Protein AF-A0A957ARC3-F1 (afdb_monomer_lite)

pLDDT: mean 86.6, std 13.41, range [46.44, 97.88]

Structure (mmCIF, N/CA/C/O backbone):
data_AF-A0A957ARC3-F1
#
_entry.id   AF-A0A957ARC3-F1
#
loop_
_atom_site.group_PDB
_atom_site.id
_atom_site.type_symbol
_atom_site.label_atom_id
_atom_site.label_alt_id
_atom_site.label_comp_id
_atom_site.label_asym_id
_atom_site.label_entity_id
_atom_site.label_seq_id
_atom_site.pdbx_PDB_ins_code
_atom_site.Cartn_x
_atom_site.Cartn_y
_atom_site.Cartn_z
_atom_site.occupancy
_atom_site.B_iso_or_equiv
_atom_site.auth_seq_id
_atom_site.auth_comp_id
_atom_site.auth_asym_id
_atom_site.auth_atom_id
_atom_site.pdbx_PDB_model_num
ATOM 1 N N . MET A 1 1 ? 28.492 45.124 -79.114 1.00 46.44 1 MET A N 1
ATOM 2 C CA . MET A 1 1 ? 27.908 43.835 -78.691 1.00 46.44 1 MET A CA 1
ATOM 3 C C . MET A 1 1 ? 28.850 43.297 -77.631 1.00 46.44 1 MET A C 1
ATOM 5 O O . MET A 1 1 ? 30.012 43.107 -77.953 1.00 46.44 1 MET A O 1
ATOM 9 N N . ALA A 1 2 ? 28.431 43.253 -76.366 1.00 53.69 2 ALA A N 1
ATOM 10 C CA . ALA A 1 2 ? 29.286 42.794 -75.272 1.00 53.69 2 ALA A CA 1
ATOM 11 C C . ALA A 1 2 ? 29.044 41.296 -75.067 1.00 53.69 2 ALA A C 1
ATOM 13 O O . ALA A 1 2 ? 27.912 40.903 -74.786 1.00 53.69 2 ALA A O 1
ATOM 14 N N . ASP A 1 3 ? 30.084 40.485 -75.254 1.00 54.34 3 ASP A N 1
ATOM 15 C CA . ASP A 1 3 ? 30.058 39.066 -74.914 1.00 54.34 3 ASP A CA 1
ATOM 16 C C . ASP A 1 3 ? 29.989 38.920 -73.394 1.00 54.34 3 ASP A C 1
ATOM 18 O O . ASP A 1 3 ? 30.849 39.416 -72.665 1.00 54.34 3 ASP A O 1
ATOM 22 N N . VAL A 1 4 ? 28.941 38.253 -72.916 1.00 58.84 4 VAL A N 1
ATOM 23 C CA . VAL A 1 4 ? 28.740 37.969 -71.494 1.00 58.84 4 VAL A CA 1
ATOM 24 C C . VAL A 1 4 ? 29.042 36.491 -71.271 1.00 58.84 4 VAL A C 1
ATOM 26 O O . VAL A 1 4 ? 28.163 35.636 -71.372 1.00 58.84 4 VAL A O 1
ATOM 29 N N . SER A 1 5 ? 30.308 36.163 -71.014 1.00 62.38 5 SER A N 1
ATOM 30 C CA . SER A 1 5 ? 30.726 34.801 -70.678 1.00 62.38 5 SER A CA 1
ATOM 31 C C . SER A 1 5 ? 30.484 34.521 -69.192 1.00 62.38 5 SER A C 1
ATOM 33 O O . SER A 1 5 ? 31.374 34.613 -68.351 1.00 62.38 5 SER A O 1
ATOM 35 N N . TRP A 1 6 ? 29.252 34.134 -68.855 1.00 65.44 6 TRP A N 1
ATOM 36 C CA . TRP A 1 6 ? 28.916 33.557 -67.548 1.00 65.44 6 TRP A CA 1
ATOM 37 C C . TRP A 1 6 ? 29.447 32.121 -67.442 1.00 65.44 6 TRP A C 1
ATOM 39 O O . TRP A 1 6 ? 28.686 31.157 -67.458 1.00 65.44 6 TRP A O 1
ATOM 49 N N . GLN A 1 7 ? 30.763 31.953 -67.363 1.00 63.47 7 GLN A N 1
ATOM 50 C CA . GLN A 1 7 ? 31.361 30.684 -66.956 1.00 63.47 7 GLN A CA 1
ATOM 51 C C . GLN A 1 7 ? 31.986 30.876 -65.581 1.00 63.47 7 GLN A C 1
ATOM 53 O O . GLN A 1 7 ? 33.124 31.328 -65.460 1.00 63.47 7 GLN A O 1
ATOM 58 N N . ASN A 1 8 ? 31.223 30.526 -64.539 1.00 63.03 8 ASN A N 1
ATOM 59 C CA . ASN A 1 8 ? 31.761 30.333 -63.194 1.00 63.03 8 ASN A CA 1
ATOM 60 C C . ASN A 1 8 ? 32.790 29.195 -63.257 1.00 63.03 8 ASN A C 1
ATOM 62 O O . ASN A 1 8 ? 32.448 28.021 -63.147 1.00 63.03 8 ASN A O 1
ATOM 66 N N . THR A 1 9 ? 34.050 29.567 -63.481 1.00 61.84 9 THR A N 1
ATOM 67 C CA . THR A 1 9 ? 35.227 28.679 -63.514 1.00 61.84 9 THR A CA 1
ATOM 68 C C . THR A 1 9 ? 35.856 28.565 -62.121 1.00 61.84 9 THR A C 1
ATO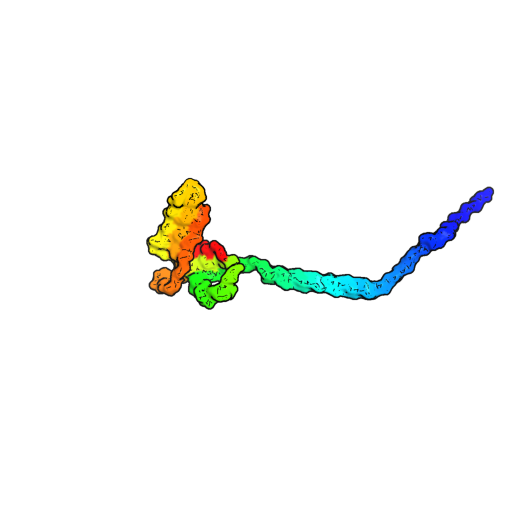M 70 O O . THR A 1 9 ? 37.027 28.231 -61.962 1.00 61.84 9 THR A O 1
ATOM 73 N N . ASP A 1 10 ? 35.075 28.838 -61.079 1.00 62.31 10 ASP A N 1
ATOM 74 C CA . ASP A 1 10 ? 35.501 28.650 -59.704 1.00 62.31 10 ASP A CA 1
ATOM 75 C C . ASP A 1 10 ? 35.462 27.156 -59.377 1.00 62.31 10 ASP A C 1
ATOM 77 O O . ASP A 1 10 ? 34.439 26.589 -58.992 1.00 62.31 10 ASP A O 1
ATOM 81 N N . GLY A 1 11 ? 36.616 26.498 -59.519 1.00 58.94 11 GLY A N 1
ATOM 82 C CA . GLY A 1 11 ? 36.824 25.104 -59.111 1.00 58.94 11 GLY A CA 1
ATOM 83 C C . GLY A 1 11 ? 36.590 24.852 -57.613 1.00 58.94 11 GLY A C 1
ATOM 84 O O . GLY A 1 11 ? 36.572 23.701 -57.185 1.00 58.94 11 GLY A O 1
ATOM 85 N N . SER A 1 12 ? 36.373 25.907 -56.821 1.00 59.81 12 SER A N 1
ATOM 86 C CA . SER A 1 12 ? 35.937 25.844 -55.422 1.00 59.81 12 SER A CA 1
ATOM 87 C C . SER A 1 12 ? 34.475 25.413 -55.262 1.00 59.81 12 SER A C 1
ATOM 89 O O . SER A 1 12 ? 34.101 24.949 -54.189 1.00 59.81 12 SER A O 1
ATOM 91 N N . LEU A 1 13 ? 33.660 25.499 -56.323 1.00 58.34 13 LEU A N 1
ATOM 92 C CA . LEU A 1 13 ? 32.290 24.975 -56.361 1.00 58.34 13 LEU A CA 1
ATOM 93 C C . LEU A 1 13 ? 32.227 23.496 -56.767 1.00 58.34 13 LEU A C 1
ATOM 95 O O . LEU A 1 13 ? 31.139 22.978 -57.031 1.00 58.34 13 LEU A O 1
ATOM 99 N N . ALA A 1 14 ? 33.368 22.801 -56.826 1.00 63.25 14 ALA A N 1
ATOM 100 C CA . ALA A 1 14 ? 33.392 21.353 -56.959 1.00 63.25 14 ALA A CA 1
ATOM 101 C C . ALA A 1 14 ? 32.666 20.741 -55.754 1.00 63.25 14 ALA A C 1
ATOM 103 O O . ALA A 1 14 ? 33.254 20.564 -54.689 1.00 63.25 14 ALA A O 1
ATOM 104 N N . LEU A 1 15 ? 31.371 20.456 -55.936 1.00 64.75 15 LEU A N 1
ATOM 105 C CA . LEU A 1 15 ? 30.519 19.743 -54.992 1.00 64.75 15 LEU A CA 1
ATOM 106 C C . LEU A 1 15 ? 31.308 18.554 -54.462 1.00 64.75 15 LEU A C 1
ATOM 108 O O . LEU A 1 15 ? 31.616 17.625 -55.216 1.00 64.75 15 LEU A O 1
ATOM 112 N N . GLU A 1 16 ? 31.686 18.634 -53.186 1.00 65.44 16 GLU A N 1
ATOM 113 C CA . GLU A 1 16 ? 32.511 17.627 -52.547 1.00 65.44 16 GLU A CA 1
ATOM 114 C C . GLU A 1 16 ? 31.848 16.272 -52.775 1.00 65.44 16 GLU A C 1
ATOM 116 O O . GLU A 1 16 ? 30.708 16.030 -52.366 1.00 65.44 16 GLU A O 1
ATOM 121 N N . LYS A 1 17 ? 32.528 15.414 -53.544 1.00 63.88 17 LYS A N 1
ATOM 122 C CA . LYS A 1 17 ? 31.985 14.124 -53.957 1.00 63.88 17 LYS A CA 1
ATOM 123 C C . LYS A 1 17 ? 31.566 13.387 -52.687 1.00 63.88 17 LYS A C 1
ATOM 125 O O . LYS A 1 17 ? 32.442 13.130 -51.856 1.00 63.88 17 LYS A O 1
ATOM 130 N N . PRO A 1 18 ? 30.282 13.020 -52.518 1.00 63.19 18 PRO A N 1
ATOM 131 C CA . PRO A 1 18 ? 29.803 12.483 -51.255 1.00 63.19 18 PRO A CA 1
ATOM 132 C C . PRO A 1 18 ? 30.626 11.245 -50.898 1.00 63.19 18 PRO A C 1
ATOM 134 O O . PRO A 1 18 ? 30.567 10.214 -51.581 1.00 63.19 18 PRO A O 1
ATOM 137 N N . ARG A 1 19 ? 31.447 11.347 -49.843 1.00 70.25 19 ARG A N 1
ATOM 138 C CA . ARG A 1 19 ? 32.196 10.200 -49.326 1.00 70.25 19 ARG A CA 1
ATOM 139 C C . ARG A 1 19 ? 31.169 9.227 -48.780 1.00 70.25 19 ARG A C 1
ATOM 141 O O . ARG A 1 19 ? 30.588 9.443 -47.722 1.00 70.25 19 ARG A O 1
ATOM 148 N N . ARG A 1 20 ? 30.943 8.137 -49.516 1.00 68.44 20 ARG A N 1
ATOM 149 C CA . ARG A 1 20 ? 30.090 7.021 -49.098 1.00 68.44 20 ARG A CA 1
ATOM 150 C C . ARG A 1 20 ? 30.735 6.318 -47.906 1.00 68.44 20 ARG A C 1
ATOM 152 O O . ARG A 1 20 ? 31.398 5.293 -48.058 1.00 68.44 20 ARG A O 1
ATOM 159 N N . ASN A 1 21 ? 30.566 6.895 -46.723 1.00 77.31 21 ASN A N 1
ATOM 160 C CA . ASN A 1 21 ? 31.221 6.440 -45.511 1.00 77.31 21 ASN A CA 1
ATOM 161 C C . ASN A 1 21 ? 30.375 5.350 -44.845 1.00 77.31 21 ASN A C 1
ATOM 163 O O . ASN A 1 21 ? 29.714 5.564 -43.832 1.00 77.31 21 ASN A O 1
ATOM 167 N N . ARG A 1 22 ? 30.370 4.163 -45.469 1.00 84.25 22 ARG A N 1
ATOM 168 C CA . ARG A 1 22 ? 29.606 2.986 -45.011 1.00 84.25 22 ARG A CA 1
ATOM 169 C C . ARG A 1 22 ? 29.913 2.625 -43.556 1.00 84.25 22 ARG A C 1
ATOM 171 O O . ARG A 1 22 ? 29.027 2.153 -42.859 1.00 84.25 22 ARG A O 1
ATOM 178 N N . LEU A 1 23 ? 31.137 2.903 -43.103 1.00 87.69 23 LEU A N 1
ATOM 179 C CA . LEU A 1 23 ? 31.549 2.747 -41.709 1.00 87.69 23 LEU A CA 1
ATOM 180 C C . LEU A 1 23 ? 30.774 3.678 -40.772 1.00 87.69 23 LEU A C 1
ATOM 182 O O . LEU A 1 23 ? 30.233 3.206 -39.783 1.00 87.69 23 LEU A O 1
ATOM 186 N N . MET A 1 24 ? 30.646 4.968 -41.101 1.00 83.44 24 MET A N 1
ATOM 187 C CA . MET A 1 24 ? 29.846 5.900 -40.294 1.00 83.44 24 MET A CA 1
ATOM 188 C C . MET A 1 24 ? 28.366 5.510 -40.266 1.00 83.44 24 MET A C 1
ATOM 190 O O . MET A 1 24 ? 27.735 5.608 -39.220 1.00 83.44 24 MET A O 1
ATOM 194 N N . PHE A 1 25 ? 27.826 5.019 -41.386 1.00 89.25 25 PHE A N 1
ATOM 195 C CA . PHE A 1 25 ? 26.450 4.519 -41.438 1.00 89.25 25 PHE A CA 1
ATOM 196 C C . PHE A 1 25 ? 26.256 3.273 -40.559 1.00 89.25 25 PHE A C 1
ATOM 198 O O . PHE A 1 25 ? 25.297 3.200 -39.797 1.00 89.25 25 PHE A O 1
ATOM 205 N N . ALA A 1 26 ? 27.190 2.318 -40.617 1.00 93.38 26 ALA A N 1
ATOM 206 C CA . ALA A 1 26 ? 27.150 1.116 -39.789 1.00 93.38 26 ALA A CA 1
ATOM 207 C C . ALA A 1 26 ? 27.287 1.444 -38.294 1.00 93.38 26 ALA A C 1
ATOM 209 O O . ALA A 1 26 ? 26.513 0.939 -37.485 1.00 93.38 26 ALA A O 1
ATOM 210 N N . VAL A 1 27 ? 28.218 2.331 -37.930 1.00 95.62 27 VAL A N 1
ATOM 211 C CA . VAL A 1 27 ? 28.404 2.787 -36.544 1.00 95.62 27 VAL A CA 1
ATOM 212 C C . VAL A 1 27 ? 27.156 3.508 -36.041 1.00 95.62 27 VAL A C 1
ATOM 214 O O . VAL A 1 27 ? 26.670 3.184 -34.962 1.00 95.62 27 VAL A O 1
ATOM 217 N N . GLY A 1 28 ? 26.588 4.422 -36.834 1.00 94.81 28 GLY A N 1
ATOM 218 C CA . GLY A 1 28 ? 25.346 5.112 -36.485 1.00 94.81 28 GLY A CA 1
ATOM 219 C C . GLY A 1 28 ? 24.180 4.145 -36.269 1.00 94.81 28 GLY A C 1
ATOM 220 O O . GLY A 1 28 ? 23.468 4.260 -35.275 1.00 94.81 28 GLY A O 1
ATOM 221 N N . GLY A 1 29 ? 24.032 3.145 -37.143 1.00 95.62 29 GLY A N 1
ATOM 222 C CA . GLY A 1 29 ? 23.021 2.096 -36.998 1.00 95.62 29 GLY A CA 1
ATOM 223 C C . GLY A 1 29 ? 23.199 1.266 -35.726 1.00 95.62 29 GLY A C 1
ATOM 224 O O . GLY A 1 29 ? 22.232 1.056 -34.999 1.00 95.62 29 GLY A O 1
ATOM 225 N N . ILE A 1 30 ? 24.430 0.848 -35.412 1.00 97.50 30 ILE A N 1
ATOM 226 C CA . ILE A 1 30 ? 24.732 0.091 -34.187 1.00 97.50 30 ILE A CA 1
ATOM 227 C C . ILE A 1 30 ? 24.415 0.927 -32.946 1.00 97.50 30 ILE A C 1
ATOM 229 O O . ILE A 1 30 ? 23.768 0.427 -32.028 1.00 97.50 30 ILE A O 1
ATOM 233 N N . VAL A 1 31 ? 24.826 2.197 -32.920 1.00 97.62 31 VAL A N 1
ATOM 234 C CA . VAL A 1 31 ? 24.551 3.109 -31.798 1.00 97.62 31 VAL A CA 1
ATOM 235 C C . VAL A 1 31 ? 23.049 3.296 -31.609 1.00 97.62 31 VAL A C 1
ATOM 237 O O . VAL A 1 31 ? 22.564 3.195 -30.485 1.00 97.62 31 VAL A O 1
ATOM 240 N N . LEU A 1 32 ? 22.302 3.501 -32.695 1.00 97.38 32 LEU A N 1
ATOM 241 C CA . LEU A 1 32 ? 20.856 3.701 -32.638 1.00 97.38 32 LEU A CA 1
ATOM 242 C C . LEU A 1 32 ? 20.135 2.437 -32.150 1.00 97.38 32 LEU A C 1
ATOM 244 O O . LEU A 1 32 ? 19.310 2.522 -31.245 1.00 97.38 32 LEU A O 1
ATOM 248 N N . ILE A 1 33 ? 20.496 1.257 -32.667 1.00 97.88 33 ILE A N 1
ATOM 249 C CA . ILE A 1 33 ? 19.953 -0.028 -32.192 1.00 97.88 33 ILE A CA 1
ATOM 250 C C . ILE A 1 33 ? 20.280 -0.236 -30.709 1.00 97.88 33 ILE A C 1
ATOM 252 O O . ILE A 1 33 ? 19.405 -0.611 -29.933 1.00 97.88 33 ILE A O 1
ATOM 256 N N . SER A 1 34 ? 21.516 0.052 -30.297 1.00 97.75 34 SER A N 1
ATOM 257 C CA . SER A 1 34 ? 21.952 -0.091 -28.903 1.00 97.75 34 SER A CA 1
ATOM 258 C C . SER A 1 34 ? 21.178 0.845 -27.974 1.00 97.75 34 SER A C 1
ATOM 260 O O . SER A 1 34 ? 20.744 0.423 -26.906 1.00 97.75 34 SER A O 1
ATOM 262 N N . ALA A 1 35 ? 20.944 2.089 -28.397 1.00 97.56 35 ALA A N 1
ATOM 263 C CA . ALA A 1 35 ? 20.144 3.056 -27.654 1.00 97.56 35 ALA A CA 1
ATOM 264 C C . ALA A 1 35 ? 18.687 2.592 -27.499 1.00 97.56 35 ALA A C 1
ATOM 266 O O . ALA A 1 35 ? 18.127 2.698 -26.410 1.00 97.56 35 ALA A O 1
ATOM 267 N N . VAL A 1 36 ? 18.089 2.023 -28.551 1.00 96.88 36 VAL A N 1
ATOM 268 C CA . VAL A 1 36 ? 16.731 1.459 -28.487 1.00 96.88 36 VAL A CA 1
ATOM 269 C C . VAL A 1 36 ? 16.675 0.268 -27.529 1.00 96.88 36 VAL A C 1
ATOM 271 O O . VAL A 1 36 ? 15.793 0.226 -26.678 1.00 96.88 36 VAL A O 1
ATOM 274 N N . ILE A 1 37 ? 17.625 -0.671 -27.607 1.00 96.19 37 ILE A N 1
ATOM 275 C CA . ILE A 1 37 ? 17.695 -1.820 -26.686 1.00 96.19 37 ILE A CA 1
ATOM 276 C C . ILE A 1 37 ? 17.836 -1.341 -25.238 1.00 96.19 37 ILE A C 1
ATOM 278 O O . ILE A 1 37 ? 17.116 -1.808 -24.356 1.00 96.19 37 ILE A O 1
ATOM 282 N N . PHE A 1 38 ? 18.731 -0.381 -25.000 1.00 95.00 38 PHE A N 1
ATOM 283 C CA . PHE A 1 38 ? 18.912 0.224 -23.687 1.00 95.00 38 PHE A CA 1
ATOM 284 C C . PHE A 1 38 ? 17.611 0.850 -23.175 1.00 95.00 38 PHE A C 1
ATOM 286 O O . PHE A 1 38 ? 17.228 0.616 -22.028 1.00 95.00 38 PHE A O 1
ATOM 293 N N . LEU A 1 39 ? 16.902 1.598 -24.022 1.00 93.69 39 LEU A N 1
ATOM 294 C CA . LEU A 1 39 ? 15.636 2.221 -23.654 1.00 93.69 39 LEU A CA 1
ATOM 295 C C . LEU A 1 39 ? 14.563 1.178 -23.320 1.00 93.69 39 LEU A C 1
ATOM 297 O O . LEU A 1 39 ? 13.857 1.350 -22.337 1.00 93.69 39 LEU A O 1
ATOM 301 N N . VAL A 1 40 ? 14.461 0.086 -24.083 1.00 91.44 40 VAL A N 1
ATOM 302 C CA . VAL A 1 40 ? 13.490 -0.993 -23.829 1.00 91.44 40 VAL A CA 1
ATOM 303 C C . VAL A 1 40 ? 13.730 -1.647 -22.469 1.00 91.44 40 VAL A C 1
ATOM 305 O O . VAL A 1 40 ? 12.787 -1.801 -21.697 1.00 91.44 40 VAL A O 1
ATOM 308 N N . ILE A 1 41 ? 14.984 -1.983 -22.147 1.00 89.06 41 ILE A N 1
ATOM 309 C CA . ILE A 1 41 ? 15.335 -2.580 -20.848 1.00 89.06 41 ILE A CA 1
ATOM 310 C C . ILE A 1 41 ? 14.990 -1.617 -19.703 1.00 89.06 41 ILE A C 1
ATOM 312 O O . ILE A 1 41 ? 14.436 -2.041 -18.692 1.00 89.06 41 ILE A O 1
ATOM 316 N N . ASN A 1 42 ? 15.258 -0.319 -19.876 1.00 86.06 42 ASN A N 1
ATOM 317 C CA . ASN A 1 42 ? 14.920 0.698 -18.877 1.00 86.06 42 ASN A CA 1
ATOM 318 C C . ASN A 1 42 ? 13.414 0.995 -18.797 1.00 86.06 42 ASN A C 1
ATOM 320 O O . ASN A 1 42 ? 12.930 1.376 -17.741 1.00 86.06 42 ASN A O 1
ATOM 324 N N . ALA A 1 43 ? 12.653 0.824 -19.878 1.00 81.62 43 ALA A N 1
ATOM 325 C CA . ALA A 1 43 ? 11.212 1.063 -19.875 1.00 81.62 43 ALA A CA 1
ATOM 326 C C . ALA A 1 43 ? 10.438 -0.044 -19.138 1.00 81.62 43 ALA A C 1
ATOM 328 O O . ALA A 1 43 ? 9.393 0.222 -18.548 1.00 81.62 43 ALA A O 1
ATOM 329 N N . MET A 1 44 ? 10.951 -1.280 -19.130 1.00 74.88 44 MET A N 1
ATOM 330 C CA . MET A 1 44 ? 10.309 -2.412 -18.449 1.00 74.88 44 MET A CA 1
ATOM 331 C C . MET A 1 44 ? 10.282 -2.285 -16.915 1.00 74.88 44 MET A C 1
ATOM 333 O O . MET A 1 44 ? 9.496 -2.976 -16.271 1.00 74.88 44 MET A O 1
ATOM 337 N N . SER A 1 45 ? 11.101 -1.417 -16.311 1.00 62.34 45 SER A N 1
ATOM 338 C CA . SER A 1 45 ? 11.100 -1.183 -14.859 1.00 62.34 45 SER A CA 1
ATOM 339 C C . SER A 1 45 ? 10.064 -0.146 -14.394 1.00 62.34 45 SER A C 1
ATOM 341 O O . SER A 1 45 ? 9.980 0.133 -13.198 1.00 62.34 45 SER A O 1
ATOM 343 N N . GLY A 1 46 ? 9.254 0.411 -15.303 1.00 58.66 46 GLY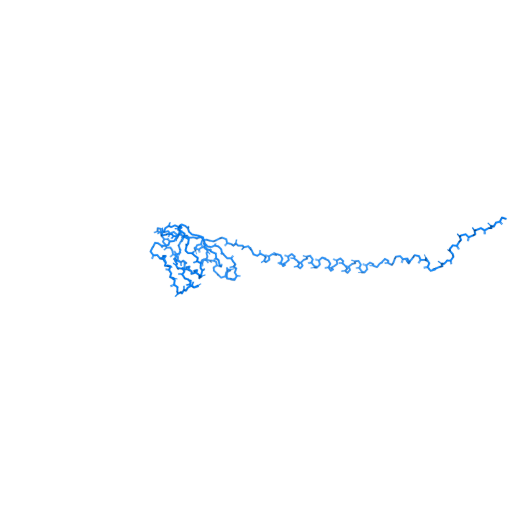 A N 1
ATOM 344 C CA . GLY A 1 46 ? 8.254 1.434 -14.992 1.00 58.66 46 GLY A CA 1
ATOM 345 C C . GLY A 1 46 ? 7.049 0.919 -14.190 1.00 58.66 46 GLY A C 1
ATOM 346 O O . GLY A 1 46 ? 6.184 0.242 -14.735 1.00 58.66 46 GLY A O 1
ATOM 347 N N . ASN A 1 47 ? 7.013 1.277 -12.903 1.00 57.03 47 ASN A N 1
ATOM 348 C CA . ASN A 1 47 ? 5.875 1.452 -11.980 1.00 57.03 47 ASN A CA 1
ATOM 349 C C . ASN A 1 47 ? 4.547 0.717 -12.276 1.00 57.03 47 ASN A C 1
ATOM 351 O O . ASN A 1 47 ? 3.483 1.335 -12.350 1.00 57.03 47 ASN A O 1
ATOM 355 N N . THR A 1 48 ? 4.565 -0.610 -12.406 1.00 61.22 48 THR A N 1
ATOM 356 C CA . THR A 1 48 ? 3.318 -1.385 -12.365 1.00 61.22 48 THR A CA 1
ATOM 357 C C . THR A 1 48 ? 2.802 -1.397 -10.925 1.00 61.22 48 THR A C 1
ATOM 359 O O . THR A 1 48 ? 3.310 -2.180 -10.119 1.00 61.22 48 THR A O 1
ATOM 362 N N . GLN A 1 49 ? 1.818 -0.552 -10.599 1.00 66.69 49 GLN A N 1
ATOM 363 C CA . GLN A 1 49 ? 1.070 -0.672 -9.343 1.00 66.69 49 GLN A CA 1
ATOM 364 C C . GLN A 1 49 ? 0.391 -2.040 -9.324 1.00 66.69 49 GLN A C 1
ATOM 366 O O . GLN A 1 49 ? -0.464 -2.335 -10.164 1.00 66.69 49 GLN A O 1
ATOM 371 N N . LEU A 1 50 ? 0.837 -2.904 -8.418 1.00 80.69 50 LEU A N 1
ATOM 372 C CA . LEU A 1 50 ? 0.381 -4.284 -8.358 1.00 80.69 50 LEU A CA 1
ATOM 373 C C . LEU A 1 50 ? -0.709 -4.406 -7.297 1.00 80.69 50 LEU A C 1
ATOM 375 O O . LEU A 1 50 ? -0.472 -4.119 -6.127 1.00 80.69 50 LEU A O 1
ATOM 379 N N . TYR A 1 51 ? -1.891 -4.839 -7.728 1.00 90.06 51 TYR A N 1
ATOM 380 C CA . TYR A 1 51 ? -3.020 -5.118 -6.850 1.00 90.06 51 TYR A CA 1
ATOM 381 C C . TYR A 1 51 ? -2.876 -6.526 -6.278 1.00 90.06 51 TYR A C 1
ATOM 383 O O . TYR A 1 51 ? -2.656 -7.473 -7.039 1.00 90.06 51 TYR A O 1
ATOM 391 N N . LYS A 1 52 ? -2.968 -6.648 -4.956 1.00 92.81 52 LYS A N 1
ATOM 392 C CA . LYS A 1 52 ? -2.829 -7.902 -4.213 1.00 92.81 52 LYS A CA 1
ATOM 393 C C . LYS A 1 52 ? -3.840 -7.975 -3.083 1.00 92.81 52 LYS A C 1
ATOM 395 O O . LYS A 1 52 ? -4.222 -6.944 -2.538 1.00 92.81 52 LYS A O 1
ATOM 400 N N . THR A 1 53 ? -4.238 -9.178 -2.697 1.00 94.94 53 THR A N 1
ATOM 401 C CA . THR A 1 53 ? -4.906 -9.372 -1.404 1.00 94.94 53 THR A CA 1
ATOM 402 C C . THR A 1 53 ? -3.890 -9.522 -0.272 1.00 94.94 53 THR A C 1
ATOM 404 O O . THR A 1 53 ? -2.683 -9.638 -0.509 1.00 94.94 53 THR A O 1
ATOM 407 N N . VAL A 1 54 ? -4.362 -9.511 0.976 1.00 94.56 54 VAL A N 1
ATOM 408 C CA . VAL A 1 54 ? -3.503 -9.695 2.158 1.00 94.56 54 VAL A CA 1
ATOM 409 C C . VAL A 1 54 ? -2.762 -11.037 2.105 1.00 94.56 54 VAL A C 1
ATOM 411 O O . VAL A 1 54 ? -1.556 -11.092 2.353 1.00 94.56 54 VAL A O 1
ATOM 414 N N . ASP A 1 55 ? -3.444 -12.111 1.714 1.00 93.75 55 ASP A N 1
ATOM 415 C CA . ASP A 1 55 ? -2.842 -13.443 1.641 1.00 93.75 55 ASP A CA 1
ATOM 416 C C . ASP A 1 55 ? -1.808 -13.548 0.512 1.00 93.75 55 ASP A C 1
ATOM 418 O O . ASP A 1 55 ? -0.719 -14.095 0.713 1.00 93.75 55 ASP A O 1
ATOM 422 N N . GLU A 1 56 ? -2.087 -12.959 -0.655 1.00 92.44 56 GLU A N 1
ATOM 423 C CA . GLU A 1 56 ? -1.128 -12.914 -1.763 1.00 92.44 56 GLU A CA 1
ATOM 424 C C . GLU A 1 56 ? 0.112 -12.082 -1.418 1.00 92.44 56 GLU A C 1
ATOM 426 O O . GLU A 1 56 ? 1.233 -12.467 -1.762 1.00 92.44 56 GLU A O 1
ATOM 431 N N . TYR A 1 57 ? -0.067 -10.967 -0.702 1.00 92.62 57 TYR A N 1
ATOM 432 C CA . TYR A 1 57 ? 1.040 -10.158 -0.197 1.00 92.62 57 TYR A CA 1
ATOM 433 C C . TYR A 1 57 ? 1.985 -11.002 0.667 1.00 92.62 57 TYR A C 1
ATOM 435 O O . TYR A 1 57 ? 3.198 -10.999 0.448 1.00 92.62 57 TYR A O 1
ATOM 443 N N . TYR A 1 58 ? 1.442 -11.788 1.600 1.00 92.56 58 TYR A N 1
ATOM 444 C CA . TYR A 1 58 ? 2.249 -12.663 2.449 1.00 92.56 58 TYR A CA 1
ATOM 445 C C . TYR A 1 58 ? 2.849 -13.861 1.705 1.00 92.56 58 TYR A C 1
ATOM 447 O O . TYR A 1 58 ? 3.934 -14.317 2.075 1.00 92.56 58 TYR A O 1
ATOM 455 N N . ALA A 1 59 ? 2.182 -14.371 0.669 1.00 92.25 59 ALA A N 1
ATOM 456 C CA . ALA A 1 59 ? 2.704 -15.449 -0.166 1.00 92.25 59 ALA A CA 1
ATOM 457 C C . ALA A 1 59 ? 3.888 -14.993 -1.040 1.00 92.25 59 ALA A C 1
ATOM 459 O O . ALA A 1 59 ? 4.815 -15.766 -1.289 1.00 92.25 59 ALA A O 1
ATOM 460 N N . GLU A 1 60 ? 3.884 -13.735 -1.489 1.00 89.19 60 GLU A N 1
ATOM 461 C CA . GLU A 1 60 ? 4.858 -13.192 -2.442 1.00 89.19 60 GLU A CA 1
ATOM 462 C C . GLU A 1 60 ? 5.837 -12.171 -1.837 1.00 89.19 60 GLU A C 1
ATOM 464 O O . GLU A 1 60 ? 6.673 -11.632 -2.565 1.00 89.19 60 GLU A O 1
ATOM 469 N N . GLN A 1 61 ? 5.799 -11.927 -0.523 1.00 82.88 61 GLN A N 1
ATOM 470 C CA . GLN A 1 61 ? 6.504 -10.834 0.169 1.00 82.88 61 GLN A CA 1
ATOM 471 C C . GLN A 1 61 ? 7.973 -10.641 -0.266 1.00 82.88 61 GLN A C 1
ATOM 473 O O . GLN A 1 61 ? 8.425 -9.515 -0.470 1.00 82.88 61 GLN A O 1
ATOM 478 N N . GLY A 1 62 ? 8.716 -11.733 -0.488 1.00 82.56 62 GLY A N 1
ATOM 479 C CA . GLY A 1 62 ? 10.120 -11.685 -0.922 1.00 82.56 62 GLY A CA 1
ATOM 480 C C . GLY A 1 62 ? 10.359 -11.099 -2.324 1.00 82.56 62 GLY A C 1
ATOM 481 O O . GLY A 1 62 ? 11.454 -10.621 -2.601 1.00 82.56 62 GLY A O 1
ATOM 482 N N . ARG A 1 63 ? 9.357 -11.113 -3.211 1.00 81.19 63 ARG A N 1
ATOM 483 C CA . ARG A 1 63 ? 9.416 -10.524 -4.565 1.00 81.19 63 ARG A CA 1
ATOM 484 C C . ARG A 1 63 ? 8.831 -9.116 -4.638 1.00 81.19 63 ARG A C 1
ATOM 486 O O . ARG A 1 63 ? 9.041 -8.430 -5.637 1.00 81.19 63 ARG A O 1
ATOM 493 N N . LEU A 1 64 ? 8.064 -8.727 -3.623 1.00 80.50 64 LEU A N 1
ATOM 494 C CA . LEU A 1 64 ? 7.291 -7.489 -3.601 1.00 80.50 64 LEU A CA 1
ATOM 495 C C . LEU A 1 64 ? 8.031 -6.335 -2.906 1.00 80.50 64 LEU A C 1
ATOM 497 O O . LEU A 1 64 ? 7.667 -5.180 -3.094 1.00 80.50 64 LEU A O 1
ATOM 501 N N . ALA A 1 65 ? 9.098 -6.619 -2.154 1.00 79.88 65 ALA A N 1
ATOM 502 C CA . ALA A 1 65 ? 9.888 -5.593 -1.476 1.00 79.88 65 ALA A CA 1
ATOM 503 C C . ALA A 1 65 ? 10.429 -4.518 -2.443 1.00 79.88 65 ALA A C 1
ATOM 505 O O . ALA A 1 65 ? 11.031 -4.833 -3.472 1.00 79.88 65 ALA A O 1
ATOM 506 N N . GLY A 1 66 ? 10.242 -3.243 -2.082 1.00 79.44 66 GLY A N 1
ATOM 507 C CA . GLY A 1 66 ? 10.712 -2.089 -2.858 1.00 79.44 66 GLY A CA 1
ATOM 508 C C . GLY A 1 66 ? 9.868 -1.758 -4.093 1.00 79.44 66 GLY A C 1
ATOM 509 O O . GLY A 1 66 ? 10.331 -1.012 -4.955 1.00 79.44 66 GLY A O 1
ATOM 510 N N . ARG A 1 67 ? 8.661 -2.326 -4.205 1.00 81.38 67 ARG A N 1
ATOM 511 C CA . ARG A 1 67 ? 7.681 -2.005 -5.247 1.00 81.38 67 ARG A CA 1
ATOM 512 C C . ARG A 1 67 ? 6.484 -1.292 -4.634 1.00 81.38 67 ARG A C 1
ATOM 514 O O . ARG A 1 67 ? 6.089 -1.629 -3.528 1.00 81.38 67 ARG A O 1
ATOM 521 N N . ASP A 1 68 ? 5.911 -0.380 -5.407 1.00 85.19 68 ASP A N 1
ATOM 522 C CA . ASP A 1 68 ? 4.661 0.314 -5.097 1.00 85.19 68 ASP A CA 1
ATOM 523 C C . ASP A 1 68 ? 3.493 -0.683 -5.226 1.00 85.19 68 ASP A C 1
ATOM 525 O O . ASP A 1 68 ? 3.267 -1.258 -6.304 1.00 85.19 68 ASP A O 1
ATOM 529 N N . LEU A 1 69 ? 2.799 -0.962 -4.122 1.00 89.00 69 LEU A N 1
ATOM 530 C CA . LEU A 1 69 ? 1.790 -2.020 -4.034 1.00 89.00 69 LEU A CA 1
ATOM 531 C C . LEU A 1 69 ? 0.439 -1.451 -3.633 1.00 89.00 69 LEU A C 1
ATOM 533 O O . LEU A 1 69 ? 0.341 -0.477 -2.896 1.00 89.00 69 LEU A O 1
ATOM 537 N N . ARG A 1 70 ? -0.624 -2.105 -4.100 1.00 92.75 70 ARG A N 1
ATOM 538 C CA . ARG A 1 70 ? -1.991 -1.849 -3.658 1.00 92.75 70 ARG A CA 1
ATOM 539 C C . ARG A 1 70 ? -2.550 -3.114 -3.039 1.00 92.75 70 ARG A C 1
ATOM 541 O O . ARG A 1 70 ? -2.761 -4.096 -3.746 1.00 92.75 70 ARG A O 1
ATOM 548 N N . VAL A 1 71 ? -2.778 -3.105 -1.732 1.00 95.19 71 VAL A N 1
ATOM 549 C CA . VAL A 1 71 ? -3.280 -4.266 -0.997 1.00 95.19 71 VAL A CA 1
ATOM 550 C C . VAL A 1 71 ? -4.744 -4.058 -0.636 1.00 95.19 71 VAL A C 1
ATOM 552 O O . VAL A 1 71 ? -5.095 -3.097 0.047 1.00 95.19 71 VAL A O 1
ATOM 555 N N . SER A 1 72 ? -5.611 -4.948 -1.110 1.00 95.56 72 SER A N 1
ATOM 556 C CA . SER A 1 72 ? -7.024 -4.975 -0.743 1.00 95.56 72 SER A CA 1
ATOM 557 C C . SER A 1 72 ? -7.263 -5.907 0.438 1.00 95.56 72 SER A C 1
ATOM 559 O O . SER A 1 72 ? -6.720 -7.012 0.475 1.00 95.56 72 SER A O 1
ATOM 561 N N . GLY A 1 73 ? -8.141 -5.501 1.349 1.00 96.44 73 GLY A N 1
ATOM 562 C CA . GLY A 1 73 ? -8.605 -6.349 2.440 1.00 96.44 73 GLY A CA 1
ATOM 563 C C . GLY A 1 73 ? -9.803 -5.745 3.161 1.00 96.44 73 GLY A C 1
ATOM 564 O O . GLY A 1 73 ? -10.179 -4.594 2.939 1.00 96.44 73 GLY A O 1
ATOM 565 N N . TRP A 1 74 ? -10.418 -6.534 4.024 1.00 97.31 74 TRP A N 1
ATOM 566 C CA . TRP A 1 74 ? -11.493 -6.104 4.902 1.00 97.31 74 TRP A CA 1
ATOM 567 C C . TRP A 1 74 ? -10.924 -5.545 6.196 1.00 97.31 74 TRP A C 1
ATOM 569 O O . TRP A 1 74 ? -10.098 -6.190 6.837 1.00 97.31 74 TRP A O 1
ATOM 579 N N . VAL A 1 75 ? -11.387 -4.363 6.593 1.00 97.44 75 VAL A N 1
ATOM 580 C CA . VAL A 1 75 ? -10.980 -3.720 7.844 1.00 97.44 75 VAL A CA 1
ATOM 581 C C . VAL A 1 75 ? -11.510 -4.520 9.026 1.00 97.44 75 VAL A C 1
ATOM 583 O O . VAL A 1 75 ? -12.714 -4.763 9.141 1.00 97.44 75 VAL A O 1
ATOM 586 N N . VAL A 1 76 ? -10.615 -4.907 9.928 1.00 97.06 76 VAL A N 1
ATOM 587 C CA . VAL A 1 76 ? -10.976 -5.639 11.141 1.00 97.06 76 VAL A CA 1
ATOM 588 C C . VAL A 1 76 ? -11.717 -4.702 12.090 1.00 97.06 76 VAL A C 1
ATOM 590 O O . VAL A 1 76 ? -11.255 -3.597 12.395 1.00 97.06 76 VAL A O 1
ATOM 593 N N . ASP A 1 77 ? -12.881 -5.145 12.560 1.00 95.69 77 ASP A N 1
ATOM 594 C CA . ASP A 1 77 ? -13.711 -4.345 13.455 1.00 95.69 77 ASP A CA 1
ATOM 595 C C . ASP A 1 77 ? -12.978 -4.007 14.764 1.00 95.69 77 ASP A C 1
ATOM 597 O O . ASP A 1 77 ? -12.226 -4.815 15.307 1.00 95.69 77 ASP A O 1
ATOM 601 N N . GLY A 1 78 ? -13.158 -2.778 15.250 1.00 95.19 78 GLY A N 1
ATOM 602 C CA . GLY A 1 78 ? -12.492 -2.277 16.457 1.00 95.19 78 GLY A CA 1
ATOM 603 C C . GLY A 1 78 ? -10.995 -1.941 16.330 1.00 95.19 78 GLY A C 1
ATOM 604 O O . GLY A 1 78 ? -10.422 -1.463 17.306 1.00 95.19 78 GLY A O 1
ATOM 605 N N . THR A 1 79 ? -10.358 -2.133 15.167 1.00 96.69 79 THR A N 1
ATOM 606 C CA . THR A 1 79 ? -8.916 -1.833 14.982 1.00 96.69 79 THR A CA 1
ATOM 607 C C . THR A 1 79 ? -8.623 -0.416 14.493 1.00 96.69 79 THR A C 1
ATOM 609 O O . THR A 1 79 ? -7.480 0.025 14.556 1.00 96.69 79 THR A O 1
ATOM 612 N N . VAL A 1 80 ? -9.640 0.316 14.025 1.00 97.12 80 VAL A N 1
ATOM 613 C CA . VAL A 1 80 ? -9.471 1.664 13.466 1.00 97.12 80 VAL A CA 1
ATOM 614 C C . VAL A 1 80 ? -9.183 2.677 14.572 1.00 97.12 80 VAL A C 1
ATOM 616 O O . VAL A 1 80 ? -10.089 3.113 15.285 1.00 97.12 80 VAL A O 1
ATOM 619 N N . VAL A 1 81 ? -7.931 3.110 14.663 1.00 96.81 81 VAL A N 1
ATOM 620 C CA 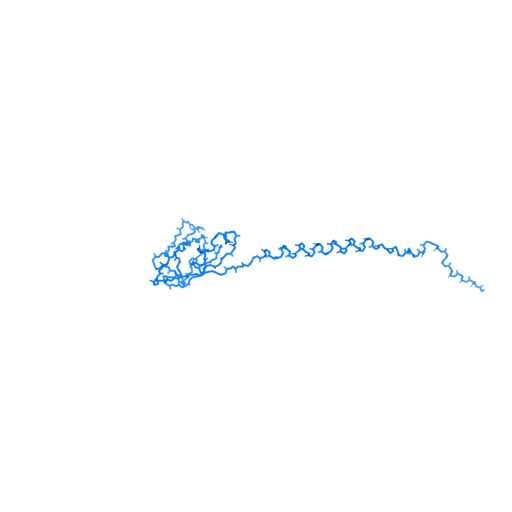. VAL A 1 81 ? -7.448 4.105 15.621 1.00 96.81 81 VAL A CA 1
ATOM 621 C C . VAL A 1 81 ? -6.961 5.334 14.865 1.00 96.81 81 VAL A C 1
ATOM 623 O O . VAL A 1 81 ? -6.042 5.260 14.058 1.00 96.81 81 VAL A O 1
ATOM 626 N N . TYR A 1 82 ? -7.571 6.486 15.141 1.00 96.75 82 TYR A N 1
ATOM 627 C CA . TYR A 1 82 ? -7.118 7.776 14.623 1.00 96.75 82 TYR A CA 1
ATOM 628 C C . TYR A 1 82 ? -6.646 8.650 15.780 1.00 96.75 82 TYR A C 1
ATOM 630 O O . TYR A 1 82 ? -7.439 9.021 16.647 1.00 96.75 82 TYR A O 1
ATOM 638 N N . THR A 1 83 ? -5.356 8.973 15.788 1.00 96.56 83 THR A N 1
ATOM 639 C CA . THR A 1 83 ? -4.712 9.767 16.834 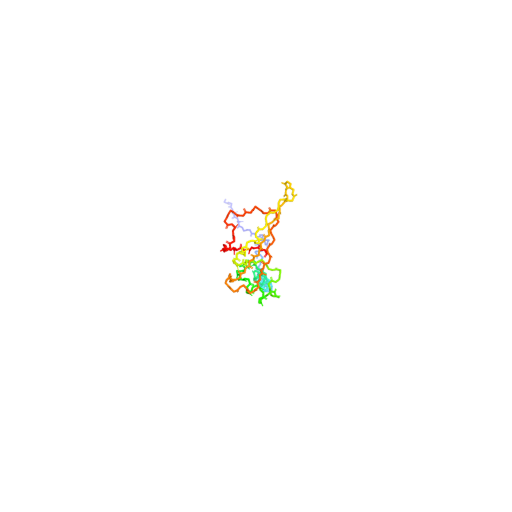1.00 96.56 83 THR A CA 1
ATOM 640 C C . THR A 1 83 ? -4.182 11.066 16.243 1.00 96.56 83 THR A C 1
ATOM 642 O O . THR A 1 83 ? -3.320 11.052 15.366 1.00 96.56 83 THR A O 1
ATOM 645 N N . GLN A 1 84 ? -4.663 12.199 16.755 1.00 95.69 84 GLN A N 1
ATOM 646 C CA . GLN A 1 84 ? -4.041 13.497 16.506 1.00 95.69 84 GLN A CA 1
ATOM 647 C C . GLN A 1 84 ? -2.859 13.657 17.469 1.00 95.69 84 GLN A C 1
ATOM 649 O O . GLN A 1 84 ? -3.059 13.657 18.684 1.00 95.69 84 GLN A O 1
ATOM 654 N N . ILE A 1 85 ? -1.640 13.768 16.940 1.00 94.75 85 ILE A N 1
ATOM 655 C CA . ILE A 1 85 ? -0.419 13.885 17.752 1.00 94.75 85 ILE A CA 1
ATOM 656 C C . ILE A 1 85 ? -0.170 15.357 18.104 1.00 94.75 85 ILE A C 1
ATOM 658 O O . ILE A 1 85 ? 0.067 15.685 19.264 1.00 94.75 85 ILE A O 1
ATOM 662 N N . ASP A 1 86 ? -0.268 16.250 17.116 1.00 94.25 86 ASP A N 1
ATOM 663 C CA . ASP A 1 86 ? -0.160 17.702 17.296 1.00 94.25 86 ASP A CA 1
ATOM 664 C C . ASP A 1 86 ? -0.968 18.465 16.223 1.00 94.25 86 ASP A C 1
ATOM 666 O O . ASP A 1 86 ? -1.841 17.894 15.575 1.00 94.25 86 ASP A O 1
ATOM 670 N N . ALA A 1 87 ? -0.738 19.771 16.047 1.00 92.56 87 ALA A N 1
ATOM 671 C CA . ALA A 1 87 ? -1.472 20.596 15.080 1.00 92.56 87 ALA A CA 1
ATOM 672 C C . ALA A 1 87 ? -1.232 20.218 13.602 1.00 92.56 87 ALA A C 1
ATOM 674 O O . ALA A 1 87 ? -2.040 20.573 12.746 1.00 92.56 87 ALA A O 1
ATOM 675 N N . HIS A 1 88 ? -0.134 19.526 13.301 1.00 92.50 88 HIS A N 1
ATOM 676 C CA . HIS A 1 88 ? 0.302 19.177 11.949 1.00 92.50 88 HIS A CA 1
ATOM 677 C C . HIS A 1 88 ? 0.508 17.674 11.743 1.00 92.50 88 HIS A C 1
ATOM 679 O O . HIS A 1 88 ? 0.612 17.249 10.596 1.00 92.50 88 HIS A O 1
ATOM 685 N N . ASN A 1 89 ? 0.553 16.885 12.821 1.00 95.81 89 ASN A N 1
ATOM 686 C CA . ASN A 1 89 ? 0.802 15.454 12.763 1.00 95.81 89 ASN A CA 1
ATOM 687 C C . ASN A 1 89 ? -0.401 14.620 13.223 1.00 95.81 89 ASN A C 1
ATOM 689 O 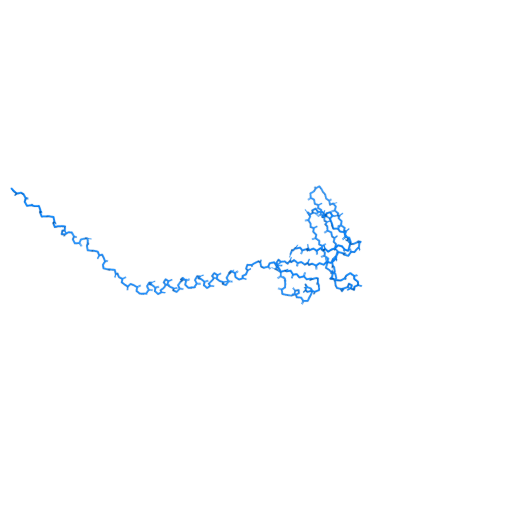O . ASN A 1 89 ? -0.965 14.839 14.302 1.00 95.81 89 ASN A O 1
ATOM 693 N N . SER A 1 90 ? -0.741 13.608 12.429 1.00 96.94 90 SER A N 1
ATOM 694 C CA . SER A 1 90 ? -1.771 12.612 12.728 1.00 96.94 90 SER A CA 1
ATOM 695 C C . SER A 1 90 ? -1.284 11.201 12.397 1.00 96.94 90 SER A C 1
ATOM 697 O O . SER A 1 90 ? -0.364 11.000 11.602 1.00 96.94 90 SER A O 1
ATOM 699 N N . ARG A 1 91 ? -1.889 10.202 13.037 1.00 97.06 91 ARG A N 1
ATOM 700 C CA . ARG A 1 91 ? -1.605 8.787 12.799 1.00 97.06 91 ARG A CA 1
ATOM 701 C C . ARG A 1 91 ? -2.911 8.009 12.739 1.00 97.06 91 ARG A C 1
ATOM 703 O O . ARG A 1 91 ? -3.690 8.030 13.692 1.00 97.06 91 ARG A O 1
ATOM 710 N N . LEU A 1 92 ? -3.136 7.342 11.616 1.00 97.00 92 LEU A N 1
ATOM 711 C CA . LEU A 1 92 ? -4.243 6.428 11.376 1.00 97.00 92 LEU A CA 1
ATOM 712 C C . LEU A 1 92 ? -3.702 5.001 11.331 1.00 97.00 92 LEU A C 1
ATOM 714 O O . LEU A 1 92 ? -2.796 4.701 10.557 1.00 97.00 92 LEU A O 1
ATOM 718 N N . GLU A 1 93 ? -4.276 4.128 12.143 1.00 97.19 93 GLU A N 1
ATOM 719 C CA . GLU A 1 93 ? -3.906 2.720 12.243 1.00 97.19 93 GLU A CA 1
ATOM 720 C C . GLU A 1 93 ? -5.147 1.850 12.121 1.00 97.19 93 GLU A C 1
ATOM 722 O O . GLU A 1 93 ? -6.205 2.203 12.642 1.00 97.19 93 GLU A O 1
ATOM 727 N N . PHE A 1 94 ? -5.025 0.730 11.420 1.00 97.62 94 PHE A N 1
ATOM 728 C CA . PHE A 1 94 ? -6.053 -0.304 11.351 1.00 97.62 94 PHE A CA 1
ATOM 729 C C . PHE A 1 94 ? -5.457 -1.591 10.790 1.00 97.62 94 PHE A C 1
ATOM 731 O O . PHE A 1 94 ? -4.429 -1.564 10.116 1.00 97.62 94 PHE A O 1
ATOM 738 N N . ASP A 1 95 ? -6.129 -2.710 11.033 1.00 97.69 95 ASP A N 1
ATOM 739 C CA . ASP A 1 95 ? -5.738 -3.991 10.457 1.00 97.69 95 ASP A CA 1
ATOM 740 C C . ASP A 1 95 ? -6.691 -4.367 9.324 1.00 97.69 95 ASP A C 1
ATOM 742 O O . ASP A 1 95 ? -7.901 -4.132 9.407 1.00 97.69 95 ASP A O 1
ATOM 746 N N . ILE A 1 96 ? -6.151 -4.983 8.272 1.00 97.50 96 ILE A N 1
ATOM 747 C CA . ILE A 1 96 ? -6.939 -5.581 7.191 1.00 97.50 96 ILE A CA 1
ATOM 748 C C . ILE A 1 96 ? -6.679 -7.084 7.072 1.00 97.50 96 ILE A C 1
ATOM 750 O O . ILE A 1 96 ? -5.564 -7.548 7.304 1.00 97.50 96 ILE A O 1
ATOM 754 N N . VAL A 1 97 ? -7.702 -7.846 6.689 1.00 97.44 97 VAL A N 1
ATOM 755 C CA . VAL A 1 97 ? -7.651 -9.304 6.458 1.00 97.44 97 VAL A CA 1
ATOM 756 C C . VAL A 1 97 ? -8.282 -9.664 5.114 1.00 97.44 97 VAL A C 1
ATOM 758 O O . VAL A 1 97 ? -9.066 -8.885 4.576 1.00 97.44 97 VAL A O 1
ATOM 761 N N . ASP A 1 98 ? -7.968 -10.837 4.562 1.00 96.06 98 ASP A N 1
ATOM 762 C CA . ASP A 1 98 ? -8.573 -11.285 3.296 1.00 96.06 98 ASP A CA 1
ATOM 763 C C . ASP A 1 98 ? -10.017 -11.802 3.471 1.00 96.06 98 ASP A C 1
ATOM 765 O O . ASP A 1 98 ? -10.898 -11.493 2.670 1.00 96.06 98 ASP A O 1
ATOM 769 N N . ASP A 1 99 ? -10.291 -12.512 4.571 1.00 94.62 99 ASP A N 1
ATOM 770 C CA . ASP A 1 99 ? -11.623 -13.007 4.949 1.00 94.62 99 ASP A CA 1
ATOM 771 C C . ASP A 1 99 ? -11.939 -12.638 6.410 1.00 94.62 99 ASP A C 1
ATOM 773 O O . ASP A 1 99 ? -11.175 -12.948 7.324 1.00 94.62 99 ASP A O 1
ATOM 777 N N . LEU A 1 100 ? -13.083 -11.982 6.641 1.00 93.62 100 LEU A N 1
ATOM 778 C CA . LEU A 1 100 ? -13.574 -11.634 7.982 1.00 93.62 100 LEU A CA 1
ATOM 779 C C . LEU A 1 100 ? -14.075 -12.853 8.767 1.00 93.62 100 LEU A C 1
ATOM 781 O O . LEU A 1 100 ? -14.027 -12.844 9.996 1.00 93.62 100 LEU A O 1
ATOM 785 N N . ALA A 1 101 ? -14.597 -13.875 8.082 1.00 92.81 101 ALA A N 1
ATOM 786 C CA . ALA A 1 101 ? -15.160 -15.061 8.723 1.00 92.81 101 ALA A CA 1
ATOM 787 C C . ALA A 1 101 ? -14.065 -16.032 9.177 1.00 92.81 101 ALA A C 1
ATOM 789 O O . ALA A 1 101 ? -14.178 -16.638 10.242 1.00 92.81 101 ALA A O 1
ATOM 790 N N . ASN A 1 102 ? -12.999 -16.154 8.383 1.00 90.81 102 ASN A N 1
ATOM 791 C CA . ASN A 1 102 ? -11.838 -16.989 8.674 1.00 90.81 102 ASN A CA 1
ATOM 792 C C . ASN A 1 102 ? -10.560 -16.156 8.524 1.00 90.81 102 ASN A C 1
ATOM 794 O O . ASN A 1 102 ? -9.830 -16.325 7.546 1.00 90.81 102 ASN A O 1
ATOM 798 N N . PRO A 1 103 ? -10.283 -15.246 9.473 1.00 82.06 103 PRO A N 1
ATOM 799 C CA . PRO A 1 103 ? -9.120 -14.380 9.3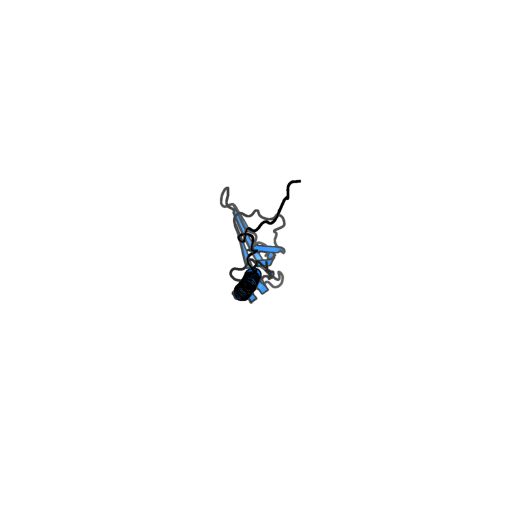85 1.00 82.06 103 PRO A CA 1
ATOM 800 C C . PRO A 1 103 ? -7.844 -15.224 9.423 1.00 82.06 103 PRO A C 1
ATOM 802 O O . PRO A 1 103 ? -7.513 -15.836 10.438 1.00 82.06 103 PRO A O 1
ATOM 805 N N . GLY A 1 104 ? -7.155 -15.277 8.282 1.00 88.44 104 GLY A N 1
ATOM 806 C CA . GLY A 1 104 ? -5.841 -15.888 8.137 1.00 88.44 104 GLY A CA 1
ATOM 807 C C . GLY A 1 104 ? -4.766 -14.988 8.737 1.00 88.44 104 GLY A C 1
ATOM 808 O O . GLY A 1 104 ? -4.585 -14.930 9.953 1.00 88.44 104 GLY A O 1
ATOM 809 N N . ARG A 1 105 ? -4.028 -14.277 7.881 1.00 93.62 105 ARG A N 1
ATOM 810 C CA . ARG A 1 105 ? -3.079 -13.243 8.317 1.00 93.62 105 ARG A CA 1
ATOM 811 C C . ARG A 1 105 ? -3.727 -11.865 8.239 1.00 93.62 105 ARG A C 1
ATOM 813 O O . ARG A 1 105 ? -4.478 -11.589 7.308 1.00 93.62 105 ARG A O 1
ATOM 820 N N . SER A 1 106 ? -3.408 -11.000 9.197 1.00 95.19 106 SER A N 1
ATOM 821 C CA . SER A 1 106 ? -3.758 -9.582 9.141 1.00 95.19 106 SER A CA 1
ATOM 822 C C . SER A 1 106 ? -2.554 -8.749 8.723 1.00 95.19 106 SER A C 1
ATOM 824 O O . SER A 1 106 ? -1.429 -9.012 9.149 1.00 95.19 106 SER A O 1
ATOM 826 N N . LEU A 1 107 ? -2.800 -7.736 7.896 1.00 95.50 107 LEU A N 1
ATOM 827 C CA . LEU A 1 107 ? -1.833 -6.703 7.561 1.00 95.50 107 LEU A CA 1
ATOM 828 C C . LEU A 1 107 ? -2.142 -5.454 8.387 1.00 95.50 107 LEU A C 1
ATOM 830 O O . LEU A 1 107 ? -3.229 -4.890 8.276 1.00 95.50 107 LEU A O 1
ATOM 834 N N . HIS A 1 108 ? -1.172 -5.032 9.196 1.00 96.88 108 HIS A N 1
ATOM 835 C CA . HIS A 1 108 ? -1.256 -3.799 9.969 1.00 96.88 108 HIS A CA 1
ATOM 836 C C . HIS A 1 108 ? -0.912 -2.598 9.089 1.00 96.88 108 HIS A C 1
ATOM 838 O O . HIS A 1 108 ? 0.170 -2.540 8.497 1.00 96.88 108 HIS A O 1
ATOM 844 N N . VAL A 1 109 ? -1.828 -1.640 9.014 1.00 96.06 109 VAL A N 1
ATOM 845 C CA . VAL A 1 109 ? -1.727 -0.451 8.169 1.00 96.06 109 VAL A CA 1
ATOM 846 C C . VAL A 1 109 ? -1.475 0.761 9.050 1.00 96.06 109 VAL A C 1
ATOM 848 O O . VAL A 1 109 ? -2.179 0.974 10.034 1.00 96.06 109 VAL A O 1
ATOM 851 N N . VAL A 1 110 ? -0.488 1.575 8.671 1.00 96.12 110 VAL A N 1
ATOM 852 C CA . VAL A 1 110 ? -0.157 2.830 9.352 1.00 96.12 110 VAL A CA 1
ATOM 853 C C . VAL A 1 110 ? -0.069 3.944 8.318 1.00 96.12 110 VAL A C 1
ATOM 855 O O . VAL A 1 110 ? 0.854 3.971 7.509 1.00 96.12 110 VAL A O 1
ATOM 858 N N . ALA A 1 111 ? -1.010 4.878 8.372 1.00 95.25 111 ALA A N 1
ATOM 859 C CA . ALA A 1 111 ? -1.012 6.096 7.574 1.00 95.25 111 ALA A CA 1
ATOM 860 C C . ALA A 1 111 ? -0.640 7.290 8.463 1.00 95.25 111 ALA A C 1
ATOM 862 O O . ALA A 1 111 ? -1.248 7.522 9.511 1.00 95.25 111 ALA A O 1
ATOM 863 N N . LEU A 1 112 ? 0.385 8.039 8.059 1.00 95.75 112 LEU A N 1
ATOM 864 C CA . LEU A 1 112 ? 0.871 9.215 8.779 1.00 95.75 112 LEU A CA 1
ATOM 865 C C . LEU A 1 112 ? 0.415 10.477 8.058 1.00 95.75 112 LEU A C 1
ATOM 867 O O . LEU A 1 112 ? 0.626 10.603 6.858 1.00 95.75 112 LEU A O 1
ATOM 871 N N . ASN A 1 113 ? -0.146 11.422 8.808 1.00 95.62 113 ASN A N 1
ATOM 872 C CA . ASN A 1 113 ? -0.559 12.743 8.327 1.00 95.62 113 ASN A CA 1
ATOM 873 C C . ASN A 1 113 ? -1.639 12.719 7.235 1.00 95.62 113 ASN A C 1
ATOM 875 O O . ASN A 1 113 ? -1.827 13.707 6.529 1.00 95.62 113 ASN A O 1
ATOM 879 N N . GLU A 1 114 ? -2.380 11.616 7.143 1.00 93.00 114 GLU A N 1
ATOM 880 C CA . GLU A 1 114 ? -3.521 11.464 6.247 1.00 93.00 114 GLU A CA 1
ATOM 881 C C . GLU A 1 114 ? -4.837 11.697 7.009 1.00 93.00 114 GLU A C 1
ATOM 883 O O . GLU A 1 114 ? -4.974 11.263 8.164 1.00 93.00 114 GLU A O 1
ATOM 888 N N . PRO A 1 115 ? -5.833 12.367 6.401 1.00 92.88 115 PRO A N 1
ATOM 889 C CA . PRO A 1 115 ? -7.159 12.473 6.991 1.00 92.88 115 PRO A CA 1
ATOM 890 C C . PRO A 1 115 ? -7.829 11.095 7.023 1.00 92.88 115 PRO A C 1
ATOM 892 O O . PRO A 1 115 ? -7.768 10.336 6.056 1.00 92.88 115 PRO A O 1
ATOM 895 N N . LYS A 1 116 ? -8.521 10.775 8.122 1.00 94.06 116 LYS A N 1
ATOM 896 C CA . LYS A 1 116 ? -9.330 9.552 8.194 1.00 94.06 116 LYS A CA 1
ATOM 897 C C . LYS A 1 116 ? -10.459 9.617 7.150 1.00 94.06 116 LYS A C 1
ATOM 899 O O . LYS A 1 116 ? -11.276 10.532 7.240 1.00 94.06 116 LYS A O 1
ATOM 904 N N . PRO A 1 117 ? -10.569 8.650 6.219 1.00 95.38 117 PRO A N 1
ATOM 905 C CA . PRO A 1 117 ? -11.694 8.600 5.291 1.00 95.38 117 PRO A CA 1
ATOM 906 C C . PRO A 1 117 ? -13.018 8.348 6.023 1.00 95.38 117 PRO A C 1
ATOM 908 O O . PRO A 1 117 ? -13.091 7.476 6.889 1.00 95.38 117 PRO A O 1
ATOM 911 N N . ASP A 1 118 ? -14.084 9.049 5.632 1.00 94.12 118 ASP A N 1
ATOM 912 C CA . ASP A 1 118 ? -15.397 8.951 6.294 1.00 94.12 118 ASP A CA 1
ATOM 913 C C . ASP A 1 118 ? -16.010 7.542 6.229 1.00 94.12 118 ASP A C 1
ATOM 915 O O . ASP A 1 118 ? -16.678 7.105 7.162 1.00 94.12 118 ASP A O 1
ATOM 919 N N . LEU A 1 119 ? -15.761 6.811 5.136 1.00 95.31 119 LEU A N 1
ATOM 920 C CA . LEU A 1 119 ? -16.252 5.440 4.936 1.00 95.31 119 LEU A CA 1
ATOM 921 C C . LEU A 1 119 ? -15.356 4.372 5.583 1.00 95.31 119 LEU A C 1
ATOM 923 O O . LEU A 1 119 ? -15.653 3.182 5.475 1.00 95.31 119 LEU A O 1
ATOM 927 N N . LEU A 1 120 ? -14.262 4.766 6.246 1.00 95.38 120 LEU A N 1
ATOM 928 C CA . LEU A 1 120 ? -13.387 3.826 6.937 1.00 95.38 120 LEU A CA 1
ATOM 929 C C . LEU A 1 120 ? -14.022 3.391 8.263 1.00 95.38 120 LEU A C 1
ATOM 931 O O . LEU A 1 120 ? -13.918 4.068 9.294 1.00 95.38 120 LEU A O 1
ATOM 935 N N . GLN A 1 121 ? -14.648 2.221 8.223 1.00 94.69 121 GLN A N 1
ATOM 936 C CA . GLN A 1 121 ? -15.316 1.581 9.351 1.00 94.69 121 GLN A CA 1
ATOM 937 C C . GLN A 1 121 ? -14.989 0.086 9.405 1.00 94.69 121 GLN A C 1
ATOM 939 O O . GLN A 1 121 ? -14.477 -0.485 8.440 1.00 94.69 121 GLN A O 1
ATOM 944 N N . GLY A 1 122 ? -15.293 -0.548 10.538 1.00 94.31 122 GLY A N 1
ATOM 945 C CA . GLY A 1 122 ? -15.160 -1.994 10.686 1.00 94.31 122 GLY A CA 1
ATOM 946 C C . GLY A 1 122 ? -15.958 -2.737 9.619 1.00 94.31 122 GLY A C 1
ATOM 947 O O . GLY A 1 122 ? -17.040 -2.302 9.223 1.00 94.31 122 GLY A O 1
ATOM 948 N N . GLN A 1 123 ? -15.397 -3.843 9.133 1.00 93.88 123 GLN A N 1
ATOM 949 C CA . GLN A 1 123 ? -15.976 -4.691 8.089 1.00 93.88 123 GLN A CA 1
ATOM 950 C C . GLN A 1 123 ? -16.178 -4.000 6.730 1.00 93.88 123 GLN A C 1
ATOM 952 O O . GLN A 1 123 ? -16.774 -4.588 5.831 1.00 93.88 123 GLN A O 1
ATOM 957 N N . ALA A 1 124 ? -15.680 -2.775 6.539 1.00 94.94 124 ALA A N 1
ATOM 958 C CA . ALA A 1 124 ? -15.610 -2.168 5.217 1.00 94.94 124 ALA A CA 1
ATOM 959 C C . ALA A 1 124 ? -14.436 -2.754 4.426 1.00 94.94 124 ALA A C 1
ATOM 961 O O . ALA A 1 124 ? -13.395 -3.098 4.989 1.00 94.94 124 ALA A O 1
ATOM 962 N N . GLN A 1 125 ? -14.587 -2.838 3.107 1.00 95.06 125 GLN A N 1
ATOM 963 C CA . GLN A 1 125 ? -13.475 -3.176 2.230 1.00 95.06 125 GLN A CA 1
ATOM 964 C C . GLN A 1 125 ? -12.592 -1.939 2.035 1.00 95.06 125 GLN A C 1
ATOM 966 O O . GLN A 1 125 ? -13.083 -0.870 1.670 1.00 95.06 125 GLN A O 1
ATOM 971 N N . ALA A 1 126 ? -11.293 -2.095 2.266 1.00 95.19 126 ALA A N 1
ATOM 972 C CA . ALA A 1 126 ? -10.290 -1.063 2.075 1.00 95.19 126 ALA A CA 1
ATOM 973 C C . ALA A 1 126 ? -9.284 -1.478 0.998 1.00 95.19 126 ALA A C 1
ATOM 975 O O . ALA A 1 126 ? -8.989 -2.659 0.796 1.00 95.19 126 ALA A O 1
ATOM 976 N N . LEU A 1 127 ? -8.746 -0.469 0.319 1.00 95.06 127 LEU A N 1
ATOM 977 C CA . LEU A 1 127 ? -7.608 -0.588 -0.576 1.00 95.06 127 LEU A CA 1
ATOM 978 C C . LEU A 1 127 ? -6.516 0.336 -0.046 1.00 95.06 127 LEU A C 1
ATOM 980 O O . LEU A 1 127 ? -6.745 1.535 0.098 1.00 95.06 127 LEU A O 1
ATOM 984 N N . VAL A 1 128 ? -5.359 -0.233 0.258 1.00 94.00 128 VAL A N 1
ATOM 985 C CA . VAL A 1 128 ? -4.223 0.472 0.852 1.00 94.00 128 VAL A CA 1
ATOM 986 C C . VAL A 1 128 ? -3.101 0.524 -0.167 1.00 94.00 128 VAL A C 1
ATOM 988 O O . VAL A 1 128 ? -2.869 -0.466 -0.857 1.00 94.00 128 VAL A O 1
ATOM 991 N N . GLU A 1 129 ? -2.416 1.657 -0.272 1.00 91.56 129 GLU A N 1
ATOM 992 C CA . GLU A 1 129 ? -1.268 1.830 -1.162 1.00 91.56 129 GLU A CA 1
ATOM 993 C C . GLU A 1 129 ? -0.012 2.253 -0.396 1.00 91.56 129 GLU A C 1
ATOM 995 O O . GLU A 1 129 ? -0.120 2.962 0.607 1.00 91.56 129 GLU A O 1
ATOM 1000 N N . GLY A 1 130 ? 1.156 1.789 -0.857 1.00 86.62 130 GLY A N 1
ATOM 1001 C CA . GLY A 1 130 ? 2.472 2.145 -0.317 1.00 86.62 130 GLY A CA 1
ATOM 1002 C C . GLY A 1 130 ? 3.576 1.140 -0.619 1.00 86.62 130 GLY A C 1
ATOM 1003 O O . GLY A 1 130 ? 3.344 0.201 -1.422 1.00 86.62 130 GLY A O 1
#

Foldseek 3Di:
DDDDPPDPPPPVPVPPDPPPPVVVVVVVVVVVVVVVVVVVVVVVPPADAEEEEPVRCVVCVVVCPPHKYKYKFFWAAPFWDWDDPDPQKIKTWTWGAHDNVDGDDIDIDIDIRDDDDPPPHHRDMDIDID

Secondary structure (DSSP, 8-state):
----------GGG--------HHHHHHHHHHHHHHHHHHHHHHTTS---EEEEHHHHHHHHHHHTTS-EEEEEEEPTT--EEEE-SSS-EEEEEEEES-SSS--PEEEEEEESPPPPTT--TT-EEEEE-

Radius of gyration: 33.39 Å; chains: 1; bounding box: 53×61×96 Å

Sequence (130 aa):
MADVSWQNTDGSLALEKPRRNRLMFAVGGIVLISAVIFLVINAMSGNTQLYKTVDEYYAEQGRLAGRDLRVSGWVVDGTVVYTQIDAHNSRLEFDIVDDLANPGRSLHVVALNEPKPDLLQGQAQALVEG